Protein AF-A0A380G6M5-F1 (afdb_monomer_lite)

Secondary structure (DSSP, 8-state):
----TTT-S-HHHHHHHHHHHHHHHHHHHHHTS-----TTTT----------HHHHHHHHHHHHS-HHHHHHHHHHHTT--HHHHHHHHT--HHHHHHHHHHHHHHHHHHHHHHHHHTT-

Foldseek 3Di:
DDDDCVPDVDPVRVVVVVVVVVVVVVVVVVVPPPPPDDVVNPPPPPPVCPVPPVNVLVVVLLVPDDPLLSLLVVCVVVPDDLVVSCVVSVHDSVVSVVSVVVSVVSSVVSVVVVVVVVPD

Sequence (120 aa):
MKYDASFNQSFKTYINYQLKYYLIDLLRSAQKQYTTTSLEASAHEIKAISPSHLYWLLEDVVQTLKPTHRTWFRFYLQGYQQKEIQQLMQVSATTIRKYKIATFHHIQQTLTLDDLKKGF

Radius of gyration: 33.63 Å; chains: 1; bounding box: 55×38×87 Å

pLDDT: mean 70.91, std 11.67, range [35.16, 87.06]

Organism: NCBI:txid1141106

Structure (mmCIF, N/CA/C/O backbone):
data_AF-A0A380G6M5-F1
#
_entry.id   AF-A0A380G6M5-F1
#
loop_
_atom_site.group_PDB
_atom_site.id
_atom_site.type_symbol
_atom_site.label_atom_id
_atom_site.label_alt_id
_atom_site.label_comp_id
_atom_site.label_asym_id
_atom_site.label_entity_id
_atom_site.label_seq_id
_atom_site.pdbx_PDB_ins_code
_atom_site.Cartn_x
_atom_site.Cartn_y
_atom_site.Cartn_z
_atom_site.occupancy
_atom_site.B_iso_or_equiv
_atom_site.auth_seq_id
_atom_site.auth_comp_id
_atom_site.auth_asym_id
_atom_site.auth_atom_id
_atom_site.pdbx_PDB_model_num
ATOM 1 N N . MET A 1 1 ? -25.244 -17.238 48.610 1.00 47.50 1 MET A N 1
ATOM 2 C CA . MET A 1 1 ? -24.932 -16.933 50.024 1.00 47.50 1 MET A CA 1
ATOM 3 C C . MET A 1 1 ? -26.195 -16.429 50.696 1.00 47.50 1 MET A C 1
ATOM 5 O O . MET A 1 1 ? -26.783 -15.489 50.178 1.00 47.50 1 MET A O 1
ATOM 9 N N . LYS A 1 2 ? -26.647 -17.090 51.767 1.00 60.59 2 LYS A N 1
ATOM 10 C CA . LYS A 1 2 ? -27.829 -16.672 52.537 1.00 60.59 2 LYS A CA 1
ATOM 11 C C . LYS A 1 2 ? -27.458 -15.510 53.468 1.00 60.59 2 LYS A C 1
ATOM 13 O O . LYS A 1 2 ? -26.293 -15.372 53.825 1.00 60.59 2 LYS A O 1
ATOM 18 N N . TYR A 1 3 ? -28.436 -14.663 53.787 1.00 51.09 3 TYR A N 1
ATOM 19 C CA . TYR A 1 3 ? -28.268 -13.549 54.721 1.00 51.09 3 TYR A CA 1
ATOM 20 C C . TYR A 1 3 ? -27.871 -14.085 56.097 1.00 51.09 3 TYR A C 1
ATOM 22 O O . TYR A 1 3 ? -28.606 -14.887 56.669 1.00 51.09 3 TYR A O 1
ATOM 30 N N . ASP A 1 4 ? -26.720 -13.637 56.596 1.00 56.81 4 ASP A N 1
ATOM 31 C CA . ASP A 1 4 ? -26.199 -14.024 57.903 1.00 56.81 4 ASP A CA 1
ATOM 32 C C . ASP A 1 4 ? -26.063 -12.775 58.780 1.00 56.81 4 ASP A C 1
ATOM 34 O O . ASP A 1 4 ? -25.289 -11.855 58.483 1.00 56.81 4 ASP A O 1
ATOM 38 N N . ALA A 1 5 ? -26.875 -12.715 59.836 1.00 58.84 5 ALA A N 1
ATOM 39 C CA . ALA A 1 5 ? -27.017 -11.541 60.696 1.00 58.84 5 ALA A CA 1
ATOM 40 C C . ALA A 1 5 ? -25.783 -11.292 61.586 1.00 58.84 5 ALA A C 1
ATOM 42 O O . ALA A 1 5 ? -25.624 -10.193 62.107 1.00 58.84 5 ALA A O 1
ATOM 43 N N . SER A 1 6 ? -24.883 -12.275 61.717 1.00 58.31 6 SER A N 1
ATOM 44 C CA . SER A 1 6 ? -23.616 -12.126 62.448 1.00 58.31 6 SER A CA 1
ATOM 45 C C . SER A 1 6 ? -22.543 -11.345 61.685 1.00 58.31 6 SER A C 1
ATOM 47 O O . SER A 1 6 ? -21.595 -10.882 62.311 1.00 58.31 6 SER A O 1
ATOM 49 N N . PHE A 1 7 ? -22.663 -11.188 60.361 1.00 54.38 7 PHE A N 1
ATOM 50 C CA . PHE A 1 7 ? -21.616 -10.567 59.533 1.00 54.38 7 PHE A CA 1
ATOM 51 C C . PHE A 1 7 ? -22.020 -9.212 58.928 1.00 54.38 7 PHE A C 1
ATOM 53 O O . PHE A 1 7 ? -21.163 -8.450 58.492 1.00 54.38 7 PHE A O 1
ATOM 60 N N . ASN A 1 8 ? -23.317 -8.880 58.897 1.00 51.69 8 ASN A N 1
ATOM 61 C CA . ASN A 1 8 ? -23.819 -7.625 58.335 1.00 51.69 8 ASN A CA 1
ATOM 62 C C . ASN A 1 8 ? -24.666 -6.868 59.362 1.00 51.69 8 ASN A C 1
ATOM 64 O O . ASN A 1 8 ? -25.800 -7.243 59.635 1.00 51.69 8 ASN A O 1
ATOM 68 N N . GLN A 1 9 ? -24.131 -5.750 59.861 1.00 60.56 9 GLN A N 1
ATOM 69 C CA . GLN A 1 9 ? -24.725 -4.868 60.879 1.00 60.56 9 GLN A CA 1
ATOM 70 C C . GLN A 1 9 ? -26.151 -4.357 60.554 1.00 60.56 9 GLN A C 1
ATOM 72 O O . GLN A 1 9 ? -26.812 -3.788 61.417 1.00 60.56 9 GLN A O 1
ATOM 77 N N . SER A 1 10 ? -26.639 -4.519 59.316 1.00 65.69 10 SER A N 1
ATOM 78 C CA . SER A 1 10 ? -28.047 -4.323 58.961 1.00 65.69 10 SER A CA 1
ATOM 79 C C . SER A 1 10 ? -28.407 -5.038 57.650 1.00 65.69 10 SER A C 1
ATOM 81 O O . SER A 1 10 ? -27.605 -5.083 56.711 1.00 65.69 10 SER A O 1
ATOM 83 N N . PHE A 1 11 ? -29.645 -5.531 57.540 1.00 65.81 11 PHE A N 1
ATOM 84 C CA . PHE A 1 11 ? -30.196 -6.104 56.301 1.00 65.81 11 PHE A CA 1
ATOM 85 C C . PHE A 1 11 ? -30.108 -5.125 55.119 1.00 65.81 11 PHE A C 1
ATOM 87 O O . PHE A 1 11 ? -29.804 -5.515 53.993 1.00 65.81 11 PHE A O 1
ATOM 94 N N . LYS A 1 12 ? -30.272 -3.825 55.395 1.00 72.62 12 LYS A N 1
ATOM 95 C CA . LYS A 1 12 ? -30.122 -2.742 54.415 1.00 72.62 12 LYS A CA 1
ATOM 96 C C . LYS A 1 12 ? -28.708 -2.687 53.829 1.00 72.62 12 LYS A C 1
ATOM 98 O O . LYS A 1 12 ? -28.552 -2.488 52.627 1.00 72.62 12 LYS A O 1
ATOM 103 N N . THR A 1 13 ? -27.683 -2.891 54.654 1.00 72.31 13 THR A N 1
ATOM 104 C CA . THR A 1 13 ? -26.283 -2.940 54.212 1.00 72.31 13 THR A CA 1
ATOM 105 C C . THR A 1 13 ? -26.034 -4.156 53.320 1.00 72.31 13 THR A C 1
ATOM 107 O O . THR A 1 13 ? -25.449 -4.007 52.251 1.00 72.31 13 THR A O 1
ATOM 110 N N . TYR A 1 14 ? -26.545 -5.332 53.699 1.00 75.56 14 TYR A N 1
ATOM 111 C CA . TYR A 1 14 ? -26.428 -6.553 52.893 1.00 75.56 14 TYR A CA 1
ATOM 112 C C . TYR A 1 14 ? -27.093 -6.415 51.516 1.00 75.56 14 TYR A C 1
ATOM 114 O O . TYR A 1 14 ? -26.468 -6.728 50.503 1.00 75.56 14 TYR A O 1
ATOM 122 N N . ILE A 1 15 ? -28.325 -5.895 51.466 1.00 78.75 15 ILE A N 1
ATOM 123 C CA . ILE A 1 15 ? -29.042 -5.660 50.206 1.00 78.75 15 ILE A CA 1
ATOM 124 C C . ILE A 1 15 ? -28.293 -4.653 49.335 1.00 78.75 15 ILE A C 1
ATOM 126 O O . ILE A 1 15 ? -28.115 -4.906 48.149 1.00 78.75 15 ILE A O 1
ATOM 130 N N . ASN A 1 16 ? -27.786 -3.559 49.908 1.00 81.50 16 ASN A N 1
ATOM 131 C CA . ASN A 1 16 ? -26.993 -2.588 49.152 1.00 81.50 16 ASN A CA 1
ATOM 132 C C . ASN A 1 16 ? -25.708 -3.197 48.578 1.00 81.50 16 ASN A C 1
ATOM 134 O O . ASN A 1 16 ? -25.365 -2.915 47.431 1.00 81.50 16 ASN A O 1
ATOM 138 N N . TYR A 1 17 ? -25.006 -4.043 49.337 1.00 82.19 17 TYR A N 1
ATOM 139 C CA . TYR A 1 17 ? -23.819 -4.734 48.834 1.00 82.19 17 TYR A CA 1
ATOM 140 C C . TYR A 1 17 ? -24.160 -5.711 47.708 1.00 82.19 17 TYR A C 1
ATOM 142 O O . TYR A 1 17 ? -23.522 -5.667 46.657 1.00 82.19 17 TYR A O 1
ATOM 150 N N . GLN A 1 18 ? -25.187 -6.543 47.891 1.00 81.00 18 GLN A N 1
ATOM 151 C CA . GLN A 1 18 ? -25.688 -7.453 46.858 1.00 81.00 18 GLN A CA 1
ATOM 152 C C . GLN A 1 18 ? -26.069 -6.698 45.584 1.00 81.00 18 GLN A C 1
ATOM 154 O O . GLN A 1 18 ? -25.589 -7.038 44.506 1.00 81.00 18 GLN A O 1
ATOM 159 N N . LEU A 1 19 ? -26.853 -5.626 45.713 1.00 85.06 19 LEU A N 1
ATOM 160 C CA . LEU A 1 19 ? -27.299 -4.820 44.582 1.00 85.06 19 LEU A CA 1
ATOM 161 C C . LEU A 1 19 ? -26.114 -4.178 43.852 1.00 85.06 19 LEU A C 1
ATOM 163 O O . LEU A 1 19 ? -26.048 -4.219 42.627 1.00 85.06 19 LEU A O 1
ATOM 167 N N . LYS A 1 20 ? -25.147 -3.628 44.596 1.00 86.38 20 LYS A N 1
ATOM 168 C CA . LYS A 1 20 ? -23.951 -2.999 44.028 1.00 86.38 20 LYS A CA 1
ATOM 169 C C . LYS A 1 20 ? -23.142 -3.987 43.192 1.00 86.38 20 LYS A C 1
ATOM 171 O O . LYS A 1 20 ? -22.793 -3.672 42.059 1.00 86.38 20 LYS A O 1
ATOM 176 N N . TYR A 1 21 ? -22.838 -5.165 43.733 1.00 84.69 21 TYR A N 1
ATOM 177 C CA . TYR A 1 21 ? -22.052 -6.160 43.001 1.00 84.69 21 TYR A CA 1
ATOM 178 C C . TYR A 1 21 ? -22.835 -6.776 41.844 1.00 84.69 21 TYR A C 1
ATOM 180 O O . TYR A 1 21 ? -22.269 -6.946 40.769 1.00 84.69 21 TYR A O 1
ATOM 188 N N . TYR A 1 22 ? -24.139 -6.998 42.017 1.00 87.06 22 TYR A N 1
ATOM 189 C CA . TYR A 1 22 ? -25.012 -7.467 40.947 1.00 87.06 22 TYR A CA 1
ATOM 190 C C . TYR A 1 22 ? -25.045 -6.491 39.764 1.00 87.06 22 TYR A C 1
ATOM 192 O O . TYR A 1 22 ? -24.884 -6.905 38.621 1.00 87.06 22 TYR A O 1
ATOM 200 N N . LEU A 1 23 ? -25.171 -5.186 40.026 1.00 85.50 23 LEU A N 1
ATOM 201 C CA . LEU A 1 23 ? -25.137 -4.156 38.984 1.00 85.50 23 LEU A CA 1
ATOM 202 C C . LEU A 1 23 ? -23.786 -4.099 38.268 1.00 85.50 23 LEU A C 1
ATOM 204 O O . LEU A 1 23 ? -23.746 -3.947 37.049 1.00 85.50 23 LEU A O 1
ATOM 208 N N . ILE A 1 24 ? -22.683 -4.242 39.005 1.00 85.56 24 ILE A N 1
ATOM 209 C CA . ILE A 1 24 ? -21.341 -4.278 38.416 1.00 85.56 24 ILE A CA 1
ATOM 210 C C . ILE A 1 24 ? -21.179 -5.512 37.523 1.00 85.56 24 ILE A C 1
ATOM 212 O O . ILE A 1 24 ? -20.623 -5.398 36.433 1.00 85.56 24 ILE A O 1
ATOM 216 N N . ASP A 1 25 ? -21.659 -6.679 37.946 1.00 84.75 25 ASP A N 1
ATOM 217 C CA . ASP A 1 25 ? -21.574 -7.898 37.141 1.00 84.75 25 ASP A CA 1
ATOM 218 C C . ASP A 1 25 ? -22.468 -7.828 35.900 1.00 84.75 25 ASP A C 1
ATOM 220 O O . ASP A 1 25 ? -22.049 -8.246 34.819 1.00 84.75 25 ASP A O 1
ATOM 224 N N . LEU A 1 26 ? -23.642 -7.201 36.009 1.00 84.69 26 LEU A N 1
ATOM 225 C CA . LEU A 1 26 ? -24.512 -6.913 34.870 1.00 84.69 26 LEU A CA 1
ATOM 226 C C . LEU A 1 26 ? -23.810 -5.970 33.878 1.00 84.69 26 LEU A C 1
ATOM 228 O O . LEU A 1 26 ? -23.741 -6.272 32.687 1.00 84.69 26 LEU A O 1
ATOM 232 N N . LEU A 1 27 ? -23.180 -4.896 34.366 1.00 81.62 27 LEU A N 1
ATOM 233 C CA . LEU A 1 27 ? -22.401 -3.972 33.538 1.00 81.62 27 LEU A CA 1
ATOM 234 C C . LEU A 1 27 ? -21.213 -4.672 32.860 1.00 81.62 27 LEU A C 1
ATOM 236 O O . LEU A 1 27 ? -20.998 -4.499 31.663 1.00 81.62 27 LEU A O 1
ATOM 240 N N . ARG A 1 28 ? -20.479 -5.519 33.592 1.00 79.38 28 ARG A N 1
ATOM 241 C CA . ARG A 1 28 ? -19.380 -6.325 33.040 1.00 79.38 28 ARG A CA 1
ATOM 242 C C . ARG A 1 28 ? -19.864 -7.292 31.970 1.00 79.38 28 ARG A C 1
ATOM 244 O O . ARG A 1 28 ? -19.165 -7.480 30.982 1.00 79.38 28 ARG A O 1
ATOM 251 N N . SER A 1 29 ? -21.033 -7.907 32.150 1.00 75.50 29 SER A N 1
ATOM 252 C CA . SER A 1 29 ? -21.622 -8.813 31.158 1.00 75.50 29 SER A CA 1
ATOM 253 C C . SER A 1 29 ? -22.057 -8.079 29.887 1.00 75.50 29 SER A C 1
ATOM 255 O O . SER A 1 29 ? -21.816 -8.575 28.790 1.00 75.50 29 SER A O 1
ATOM 257 N N . ALA A 1 30 ? -22.598 -6.865 30.029 1.00 69.31 30 ALA A N 1
ATOM 258 C CA . ALA A 1 30 ? -22.959 -6.002 28.910 1.00 69.31 30 ALA A CA 1
ATOM 259 C C . ALA A 1 30 ? -21.714 -5.506 28.156 1.00 69.31 30 ALA A C 1
ATOM 261 O O . ALA A 1 30 ? -21.684 -5.533 26.933 1.00 69.31 30 ALA A O 1
ATOM 262 N N . GLN A 1 31 ? -20.646 -5.137 28.870 1.00 66.06 31 GLN A N 1
ATOM 263 C CA . GLN A 1 31 ? -19.367 -4.728 28.273 1.00 66.06 31 GLN A CA 1
ATOM 264 C C . GLN A 1 31 ? -18.569 -5.888 27.660 1.00 66.06 31 GLN A C 1
ATOM 266 O O . GLN A 1 31 ? -17.696 -5.658 26.829 1.00 66.06 31 GLN A O 1
ATOM 271 N N . LYS A 1 32 ? -18.847 -7.136 28.060 1.00 63.81 32 LYS A N 1
ATOM 272 C CA . LYS A 1 32 ? -18.261 -8.340 27.451 1.00 63.81 32 LYS A CA 1
ATOM 273 C C . LYS A 1 32 ? -18.875 -8.693 26.100 1.00 63.81 32 LYS A C 1
ATOM 275 O O . LYS A 1 32 ? -18.382 -9.613 25.449 1.00 63.81 32 LYS A O 1
ATOM 280 N N . GLN A 1 33 ? -19.938 -8.005 25.688 1.00 60.75 33 GLN A N 1
ATOM 281 C CA . GLN A 1 33 ? -20.420 -8.101 24.322 1.00 60.75 33 GLN A CA 1
ATOM 282 C C . GLN A 1 33 ? -19.337 -7.503 23.428 1.00 60.75 33 GLN A C 1
ATOM 284 O O . GLN A 1 33 ? -19.074 -6.304 23.462 1.00 60.75 33 GLN A O 1
ATOM 289 N N . TYR A 1 34 ? -18.650 -8.376 22.691 1.00 60.97 34 TYR A N 1
ATOM 290 C CA . TYR A 1 34 ? -17.726 -7.982 21.639 1.00 60.97 34 TYR A CA 1
ATOM 291 C C . TYR A 1 34 ? -18.387 -6.893 20.800 1.00 60.97 34 TYR A C 1
ATOM 293 O O . TYR A 1 34 ? -19.559 -7.026 20.453 1.00 60.97 34 TYR A O 1
ATOM 301 N N . THR A 1 35 ? -17.654 -5.824 20.493 1.00 60.28 35 THR A N 1
ATOM 302 C CA . THR A 1 35 ? -18.107 -4.768 19.588 1.00 60.28 35 THR A CA 1
ATOM 303 C C . THR A 1 35 ? -18.317 -5.382 18.205 1.00 60.28 35 THR A C 1
ATOM 305 O O . THR A 1 35 ? -17.426 -5.382 17.361 1.00 60.28 35 THR A O 1
ATOM 308 N N . THR A 1 36 ? -19.471 -6.002 17.988 1.00 61.03 36 THR A N 1
ATOM 309 C CA . THR A 1 36 ? -19.862 -6.549 16.700 1.00 61.03 36 THR A CA 1
ATOM 310 C C . THR A 1 36 ? -20.354 -5.376 15.882 1.00 61.03 36 THR A C 1
ATOM 312 O O . THR A 1 36 ? -21.479 -4.904 16.053 1.00 61.03 36 THR A O 1
ATOM 315 N N . THR A 1 37 ? -19.488 -4.862 15.020 1.00 58.59 37 THR A N 1
ATOM 316 C CA . THR A 1 37 ? -19.904 -3.931 13.980 1.00 58.59 37 THR A CA 1
ATOM 317 C C . THR A 1 37 ? -20.924 -4.660 13.105 1.00 58.59 37 THR A C 1
ATOM 319 O O . THR A 1 37 ? -20.612 -5.718 12.559 1.00 58.59 37 THR A O 1
ATOM 322 N N . SER A 1 38 ? -22.154 -4.141 13.017 1.00 56.25 38 SER A N 1
ATOM 323 C CA . SER A 1 38 ? -23.145 -4.663 12.069 1.00 56.25 38 SER A CA 1
ATOM 324 C C . SER A 1 38 ? -22.538 -4.623 10.669 1.00 56.25 38 SER A C 1
ATOM 326 O O . SER A 1 38 ? -21.951 -3.606 10.290 1.00 56.25 38 SER A O 1
ATOM 328 N N . LEU A 1 39 ? -22.688 -5.709 9.906 1.00 58.16 39 LEU A N 1
ATOM 329 C CA . LEU A 1 39 ? -22.172 -5.809 8.538 1.00 58.16 39 LEU A CA 1
ATOM 330 C C . LEU A 1 39 ? -22.676 -4.648 7.654 1.00 58.16 39 LEU A C 1
ATOM 332 O O . LEU A 1 39 ? -21.983 -4.219 6.738 1.00 58.16 39 LEU A O 1
ATOM 336 N N . GLU A 1 40 ? -23.851 -4.103 7.983 1.00 59.38 40 GLU A N 1
ATOM 337 C CA . GLU A 1 40 ? -24.471 -2.946 7.327 1.00 59.38 40 GLU A CA 1
ATOM 338 C C . GLU A 1 40 ? -23.751 -1.620 7.632 1.00 59.38 40 GLU A C 1
ATOM 340 O O . GLU A 1 40 ? -23.683 -0.745 6.774 1.00 59.38 40 GLU A O 1
ATOM 345 N N . ALA A 1 41 ? -23.166 -1.470 8.827 1.00 56.50 41 ALA A N 1
ATOM 346 C CA . ALA A 1 41 ? -22.398 -0.284 9.220 1.00 56.50 41 ALA A CA 1
ATOM 347 C C . ALA A 1 41 ? -20.933 -0.357 8.753 1.00 56.50 41 ALA A C 1
ATOM 349 O O . ALA A 1 41 ? -20.295 0.670 8.526 1.00 56.50 41 ALA A O 1
ATOM 350 N N . SER A 1 42 ? -20.407 -1.572 8.569 1.00 51.69 42 SER A N 1
ATOM 351 C CA . SER A 1 42 ? -19.104 -1.838 7.957 1.00 51.69 42 SER A CA 1
ATOM 352 C C . SER A 1 42 ? -19.193 -2.064 6.449 1.00 51.69 42 SER A C 1
ATOM 354 O O . SER A 1 42 ? -18.329 -2.724 5.879 1.00 51.69 42 SER A O 1
ATOM 356 N N . ALA A 1 43 ? -20.156 -1.447 5.766 1.00 53.72 43 ALA A N 1
ATOM 357 C CA . ALA A 1 43 ? -19.964 -1.066 4.373 1.00 53.72 43 ALA A CA 1
ATOM 358 C C . ALA A 1 43 ? -18.939 0.088 4.286 1.00 53.72 43 ALA A C 1
ATOM 360 O O . ALA A 1 43 ? -19.142 1.086 3.604 1.00 53.72 43 ALA A O 1
ATOM 361 N N . HIS A 1 44 ? -17.797 -0.0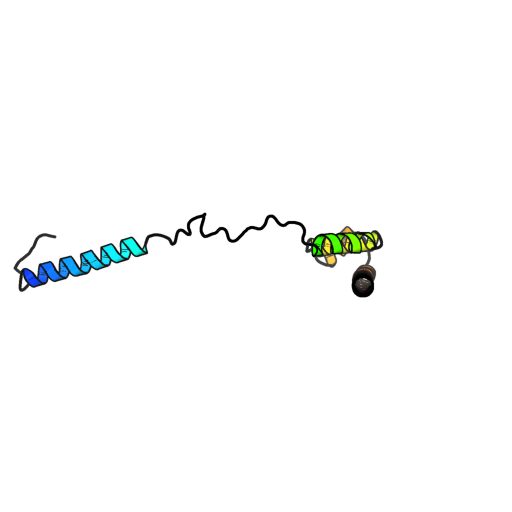27 4.977 1.00 54.47 44 HIS A N 1
ATOM 362 C CA . HIS A 1 44 ? -16.572 0.493 4.400 1.00 54.47 44 HIS A CA 1
ATOM 363 C C . HIS A 1 44 ? -16.363 -0.362 3.180 1.00 54.47 44 HIS A C 1
ATOM 365 O O . HIS A 1 44 ? -15.888 -1.490 3.274 1.00 54.47 44 HIS A O 1
ATOM 371 N N . GLU A 1 45 ? -16.882 0.173 2.082 1.00 55.34 45 GLU A N 1
ATOM 372 C CA . GLU A 1 45 ? -16.748 -0.318 0.740 1.00 55.34 45 GLU A CA 1
ATOM 373 C C . GLU A 1 45 ? -15.350 -0.923 0.630 1.00 55.34 45 GLU A C 1
ATOM 375 O O . GLU A 1 45 ? -14.352 -0.226 0.425 1.00 55.34 45 GLU A O 1
ATOM 380 N N . ILE A 1 46 ? -15.271 -2.253 0.707 1.00 55.00 46 ILE A N 1
ATOM 381 C CA . ILE A 1 46 ? -14.340 -2.957 -0.149 1.00 55.00 46 ILE A CA 1
ATOM 382 C C . ILE A 1 46 ? -14.895 -2.607 -1.520 1.00 55.00 46 ILE A C 1
ATOM 384 O O . ILE A 1 46 ? -15.705 -3.344 -2.079 1.00 55.00 46 ILE A O 1
ATOM 388 N N . LYS A 1 47 ? -14.579 -1.394 -2.004 1.00 54.53 47 LYS A N 1
ATOM 389 C CA . LYS A 1 47 ? -14.795 -1.029 -3.385 1.00 54.53 47 LYS A CA 1
ATOM 390 C C . LYS A 1 47 ? -14.081 -2.161 -4.071 1.00 54.53 47 LYS A C 1
ATOM 392 O O . LYS A 1 47 ? -12.861 -2.283 -3.926 1.00 54.53 47 LYS A O 1
ATOM 397 N N . ALA A 1 48 ? -14.853 -3.038 -4.718 1.00 53.47 48 ALA A N 1
ATOM 398 C CA . ALA A 1 48 ? -14.309 -3.910 -5.734 1.00 53.47 48 ALA A CA 1
ATOM 399 C C . ALA A 1 48 ? -13.322 -3.019 -6.471 1.00 53.47 48 ALA A C 1
ATOM 401 O O . ALA A 1 48 ? -13.709 -1.902 -6.836 1.00 53.47 48 ALA A O 1
ATOM 402 N N . ILE A 1 49 ? -12.045 -3.408 -6.476 1.00 57.81 49 ILE A N 1
ATOM 403 C CA . ILE A 1 49 ? -10.966 -2.598 -7.026 1.00 57.81 49 ILE A CA 1
ATOM 404 C C . ILE A 1 49 ? -11.295 -2.508 -8.511 1.00 57.81 49 ILE A C 1
ATOM 406 O 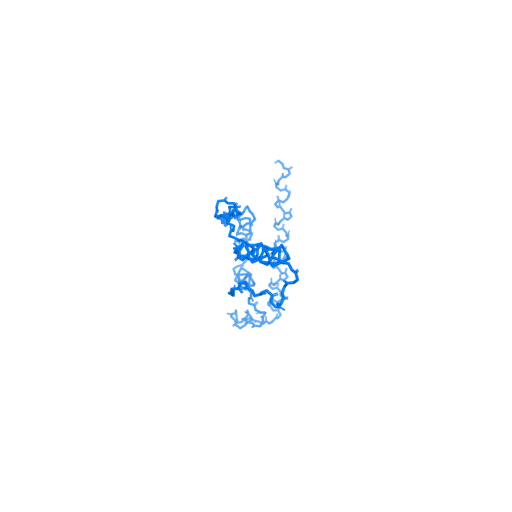O . ILE A 1 49 ? -10.823 -3.300 -9.317 1.00 57.81 49 ILE A O 1
ATOM 410 N N . SER A 1 50 ? -12.198 -1.594 -8.868 1.00 58.41 50 SER A N 1
ATOM 411 C CA . SER A 1 50 ? -12.339 -1.095 -10.207 1.00 58.41 50 SER A CA 1
ATOM 412 C C . SER A 1 50 ? -10.936 -0.613 -10.478 1.00 58.41 50 SER A C 1
ATOM 414 O O . SER A 1 50 ? -10.473 0.235 -9.700 1.00 58.41 50 SER A O 1
ATOM 416 N N . PRO A 1 51 ? -10.230 -1.188 -11.465 1.00 59.16 51 PRO A N 1
ATOM 417 C CA . PRO A 1 51 ? -8.918 -0.699 -11.830 1.00 59.16 51 PRO A CA 1
ATOM 418 C C . PRO A 1 51 ? -9.058 0.810 -11.938 1.00 59.16 51 PRO A C 1
ATOM 420 O O . PRO A 1 51 ? -9.870 1.328 -12.712 1.00 59.16 51 PRO A O 1
ATOM 423 N N . SER A 1 52 ? -8.409 1.508 -11.007 1.00 67.31 52 SER A N 1
ATOM 424 C CA . SER A 1 52 ? -8.515 2.953 -10.941 1.00 67.31 52 SER A CA 1
ATOM 425 C C . SER A 1 52 ? -8.002 3.482 -12.275 1.00 67.31 52 SER A C 1
ATOM 427 O O . SER A 1 52 ? -7.223 2.812 -12.952 1.00 67.31 52 SER A O 1
ATOM 429 N N . HIS A 1 53 ? -8.402 4.683 -12.684 1.00 66.00 53 HIS A N 1
ATOM 430 C CA . HIS A 1 53 ? -7.826 5.315 -13.878 1.00 66.00 53 HIS A CA 1
ATOM 431 C C . HIS A 1 53 ? -6.281 5.229 -13.884 1.00 66.00 53 HIS A C 1
ATOM 433 O O . HIS A 1 53 ? -5.658 5.102 -14.931 1.00 66.00 53 HIS A O 1
ATOM 439 N N . LEU A 1 54 ? -5.659 5.232 -12.698 1.00 67.00 54 LEU A N 1
ATOM 440 C CA . LEU A 1 54 ? -4.223 5.028 -12.512 1.00 67.00 54 LEU A CA 1
ATOM 441 C C . LEU A 1 54 ? -3.725 3.634 -12.922 1.00 67.00 54 LEU A C 1
ATOM 443 O O . LEU A 1 54 ? -2.622 3.538 -13.445 1.00 67.00 54 LEU A O 1
ATOM 447 N N . TYR A 1 55 ? -4.500 2.569 -12.705 1.00 73.94 55 TYR A N 1
ATOM 448 C CA . TYR A 1 55 ? -4.154 1.217 -13.150 1.00 73.94 55 TYR A CA 1
ATOM 449 C C . TYR A 1 55 ? -4.111 1.126 -14.677 1.00 73.94 55 TYR A C 1
ATOM 451 O O . TYR A 1 55 ? -3.124 0.644 -15.221 1.00 73.94 55 TYR A O 1
ATOM 459 N N . TRP A 1 56 ? -5.134 1.650 -15.359 1.00 71.38 56 TRP A N 1
ATOM 460 C CA . TRP A 1 56 ? -5.188 1.669 -16.825 1.00 71.38 56 TRP A CA 1
ATOM 461 C C . TRP A 1 56 ? -4.077 2.523 -17.430 1.00 71.38 56 TRP A C 1
ATOM 463 O O . TRP A 1 56 ? -3.372 2.070 -18.324 1.00 71.38 56 TRP A O 1
ATOM 473 N N . LEU A 1 57 ? -3.848 3.716 -16.872 1.00 71.81 57 LEU A N 1
ATOM 474 C CA . LEU A 1 57 ? -2.742 4.583 -17.275 1.00 71.81 57 LEU A CA 1
ATOM 475 C C . LEU A 1 57 ? -1.389 3.879 -17.101 1.00 71.81 57 LEU A C 1
ATOM 477 O O . LEU A 1 57 ? -0.519 3.956 -17.963 1.00 71.81 57 LEU A O 1
ATOM 481 N N . LEU A 1 58 ? -1.202 3.178 -15.982 1.00 73.69 58 LEU A N 1
ATOM 482 C CA . LEU A 1 58 ? 0.023 2.434 -15.723 1.00 73.69 58 LEU A CA 1
ATOM 483 C C . LEU A 1 58 ? 0.177 1.261 -16.695 1.00 73.69 58 LEU A C 1
ATOM 485 O O . LEU A 1 58 ? 1.288 1.011 -17.151 1.00 73.69 58 LEU A O 1
ATOM 489 N N . GLU A 1 59 ? -0.905 0.568 -17.046 1.00 77.56 59 GLU A N 1
ATOM 490 C CA . GLU A 1 59 ? -0.878 -0.492 -18.051 1.00 77.56 59 GLU A CA 1
ATOM 491 C C . GLU A 1 59 ? -0.502 0.050 -19.438 1.00 77.56 59 GLU A C 1
ATOM 493 O O . GLU A 1 59 ? 0.409 -0.496 -20.062 1.00 77.56 59 GLU A O 1
ATOM 498 N N . ASP A 1 60 ? -1.092 1.166 -19.868 1.00 75.94 60 ASP A N 1
ATOM 499 C CA . ASP A 1 60 ? -0.758 1.836 -21.131 1.00 75.94 60 ASP A CA 1
ATOM 500 C C . ASP A 1 60 ? 0.709 2.269 -21.167 1.00 75.94 60 ASP A C 1
ATOM 502 O O . ASP A 1 60 ? 1.441 1.948 -22.108 1.00 75.94 60 ASP A O 1
ATOM 506 N N . VAL A 1 61 ? 1.191 2.915 -20.102 1.00 74.75 61 VAL A N 1
ATOM 507 C CA . VAL A 1 61 ? 2.599 3.307 -19.988 1.00 74.75 61 VAL A CA 1
ATOM 508 C C . VAL A 1 61 ? 3.495 2.072 -20.065 1.00 74.75 61 VAL A C 1
ATOM 510 O O . VAL A 1 61 ? 4.447 2.060 -20.843 1.00 74.75 61 VAL A O 1
ATOM 513 N N . VAL A 1 62 ? 3.175 0.996 -19.341 1.00 77.62 62 VAL A N 1
ATOM 514 C CA . VAL A 1 62 ? 3.936 -0.265 -19.353 1.00 77.62 62 VAL A CA 1
ATOM 515 C C . VAL A 1 62 ? 3.959 -0.928 -20.734 1.00 77.62 62 VAL A C 1
ATOM 517 O O . VAL A 1 62 ? 4.954 -1.574 -21.070 1.00 77.62 62 VAL A O 1
ATOM 520 N N . GLN A 1 63 ? 2.921 -0.762 -21.556 1.00 76.62 63 GLN A N 1
ATOM 521 C CA . GLN A 1 63 ? 2.898 -1.260 -22.937 1.00 76.62 63 GLN A CA 1
ATOM 522 C C . GLN A 1 63 ? 3.831 -0.465 -23.863 1.00 76.62 63 GLN A C 1
ATOM 524 O O . GLN A 1 63 ? 4.370 -1.037 -24.809 1.00 76.62 63 GLN A O 1
ATOM 529 N N . THR A 1 64 ? 4.097 0.815 -23.576 1.00 75.75 64 THR A N 1
ATOM 530 C CA . THR A 1 64 ? 5.076 1.615 -24.342 1.00 75.75 64 THR A CA 1
ATOM 531 C C . THR A 1 64 ? 6.536 1.279 -24.017 1.00 75.75 64 THR A C 1
ATOM 533 O O . THR A 1 64 ? 7.446 1.677 -24.750 1.00 75.75 64 THR A O 1
ATOM 536 N N . LEU A 1 65 ? 6.791 0.548 -22.926 1.00 74.75 65 LEU A N 1
ATOM 537 C CA . LEU A 1 65 ? 8.140 0.148 -22.542 1.00 74.75 65 LEU A CA 1
ATOM 538 C C . LEU A 1 65 ? 8.659 -0.985 -23.432 1.00 74.75 65 LEU A C 1
ATOM 540 O O . LEU A 1 65 ? 7.945 -1.911 -23.814 1.00 74.75 65 LEU A O 1
ATOM 544 N N . LYS A 1 66 ? 9.974 -0.974 -23.672 1.00 78.50 66 LYS A N 1
ATOM 545 C CA . LYS A 1 66 ? 10.675 -2.090 -24.321 1.00 78.50 66 LYS A CA 1
ATOM 546 C C . LYS A 1 66 ? 10.402 -3.411 -23.575 1.00 78.50 66 LYS A C 1
ATOM 548 O O . LYS A 1 66 ? 10.380 -3.417 -22.340 1.00 78.50 66 LYS A O 1
ATOM 553 N N . PRO A 1 67 ? 10.302 -4.552 -24.281 1.00 76.62 67 PRO A N 1
ATOM 554 C CA . PRO A 1 67 ? 9.898 -5.834 -23.695 1.00 76.62 67 PRO A CA 1
ATOM 555 C C . PRO A 1 67 ? 10.789 -6.280 -22.526 1.00 76.62 67 PRO A C 1
ATOM 557 O O . PRO A 1 67 ? 10.297 -6.780 -21.520 1.00 76.62 67 PRO A O 1
ATOM 560 N N . THR A 1 68 ? 12.094 -6.018 -22.595 1.00 76.25 68 THR A N 1
ATOM 561 C CA . THR A 1 68 ? 13.041 -6.312 -21.506 1.00 76.25 68 THR A CA 1
ATOM 562 C C . THR A 1 68 ? 12.816 -5.442 -20.265 1.00 76.25 68 THR A C 1
ATOM 564 O O . THR A 1 68 ? 12.913 -5.921 -19.138 1.00 76.25 68 THR A O 1
ATOM 567 N N . HIS A 1 69 ? 12.452 -4.174 -20.449 1.00 76.31 69 HIS A N 1
ATOM 568 C CA . HIS A 1 69 ? 12.166 -3.238 -19.361 1.00 76.31 69 HIS A CA 1
ATOM 569 C C . HIS A 1 69 ? 10.827 -3.546 -18.688 1.00 76.31 69 HIS A C 1
ATOM 571 O O . HIS A 1 69 ? 10.717 -3.455 -17.465 1.00 76.31 69 HIS A O 1
ATOM 577 N N . ARG A 1 70 ? 9.836 -3.977 -19.476 1.00 78.88 70 ARG A N 1
ATOM 578 C CA . ARG A 1 70 ? 8.535 -4.446 -18.990 1.00 78.88 70 ARG A CA 1
ATOM 579 C C . ARG A 1 70 ? 8.676 -5.665 -18.086 1.00 78.88 70 ARG A C 1
ATOM 581 O O . ARG A 1 70 ? 8.097 -5.690 -17.003 1.00 78.88 70 ARG A O 1
ATOM 588 N N . THR A 1 71 ? 9.471 -6.650 -18.496 1.00 80.69 71 THR A N 1
ATOM 589 C CA . THR A 1 71 ? 9.715 -7.851 -17.688 1.00 80.69 71 THR A CA 1
ATOM 590 C C . THR A 1 71 ? 10.407 -7.503 -16.368 1.00 80.69 71 THR A C 1
ATOM 592 O O . THR A 1 71 ? 9.978 -7.971 -15.316 1.00 80.69 71 THR A O 1
ATOM 595 N N . TRP A 1 72 ? 11.402 -6.607 -16.394 1.00 83.88 72 TRP A N 1
ATOM 596 C CA . TRP A 1 72 ? 12.029 -6.093 -15.172 1.00 83.88 72 TRP A CA 1
ATOM 597 C C . TRP A 1 72 ? 11.018 -5.394 -14.247 1.00 83.88 72 TRP A C 1
ATOM 599 O O . TRP A 1 72 ? 10.972 -5.676 -13.050 1.00 83.88 72 TRP A O 1
ATOM 609 N N . PHE A 1 73 ? 10.180 -4.512 -14.799 1.00 80.69 73 PHE A N 1
ATOM 610 C CA . PHE A 1 73 ? 9.191 -3.749 -14.035 1.00 80.69 73 PHE A CA 1
ATOM 611 C C . PHE A 1 73 ? 8.116 -4.647 -13.412 1.00 80.69 73 PHE A C 1
ATOM 613 O O . PHE A 1 73 ? 7.725 -4.435 -12.268 1.00 80.69 73 PHE A O 1
ATOM 620 N N . ARG A 1 74 ? 7.696 -5.704 -14.117 1.00 82.62 74 ARG A N 1
ATOM 621 C CA . ARG A 1 74 ? 6.760 -6.704 -13.588 1.00 82.62 74 ARG A CA 1
ATOM 622 C C . ARG A 1 74 ? 7.337 -7.441 -12.382 1.00 82.62 74 ARG A C 1
ATOM 624 O O . ARG A 1 74 ? 6.647 -7.574 -11.377 1.00 82.62 74 ARG A O 1
ATOM 631 N N . PHE A 1 75 ? 8.598 -7.873 -12.451 1.00 82.12 75 PHE A N 1
ATOM 632 C CA . PHE A 1 75 ? 9.245 -8.507 -11.302 1.00 82.12 75 PHE A CA 1
ATOM 633 C C . PHE A 1 75 ? 9.438 -7.533 -10.134 1.00 82.12 75 PHE A C 1
ATOM 635 O O . PHE A 1 75 ? 9.268 -7.909 -8.977 1.00 82.12 75 PHE A O 1
ATOM 642 N N . TYR A 1 76 ? 9.724 -6.265 -10.426 1.00 81.56 76 TYR A N 1
ATOM 643 C CA . TYR A 1 76 ? 9.794 -5.233 -9.399 1.00 81.56 76 TYR A CA 1
ATOM 644 C C . TYR A 1 76 ? 8.442 -5.012 -8.697 1.00 81.56 76 TYR A C 1
ATOM 646 O O . TYR A 1 76 ? 8.399 -4.983 -7.470 1.00 81.56 76 TYR A O 1
ATOM 654 N N . LEU A 1 77 ? 7.336 -4.933 -9.446 1.00 80.69 77 LEU A N 1
ATOM 655 C CA . LEU A 1 77 ? 5.981 -4.811 -8.888 1.00 80.69 77 LEU A CA 1
ATOM 656 C C . LEU A 1 77 ? 5.560 -6.027 -8.057 1.00 80.69 77 LEU A C 1
ATOM 658 O O . LEU A 1 77 ? 4.811 -5.882 -7.096 1.00 80.69 77 LEU A O 1
ATOM 662 N N . GLN A 1 78 ? 6.052 -7.216 -8.404 1.00 82.88 78 GLN A N 1
ATOM 663 C CA . GLN A 1 78 ? 5.803 -8.443 -7.647 1.00 82.88 78 GLN A CA 1
ATOM 664 C C . GLN A 1 78 ? 6.629 -8.522 -6.344 1.00 82.88 78 GLN A C 1
ATOM 666 O O . GLN A 1 78 ? 6.409 -9.418 -5.535 1.00 82.88 78 GLN A O 1
ATOM 671 N N . GLY A 1 79 ? 7.549 -7.577 -6.116 1.00 84.12 79 GLY A N 1
ATOM 672 C CA . GLY A 1 79 ? 8.329 -7.470 -4.882 1.00 84.12 79 GLY A CA 1
ATOM 673 C C . GLY A 1 79 ? 9.656 -8.233 -4.887 1.00 84.12 79 GLY A C 1
ATOM 674 O O . GLY A 1 79 ? 10.264 -8.381 -3.828 1.00 84.12 79 GLY A O 1
ATOM 675 N N . TYR A 1 80 ? 10.132 -8.699 -6.047 1.00 83.44 80 TYR A N 1
ATOM 676 C CA . TYR A 1 80 ? 11.410 -9.411 -6.133 1.00 83.44 80 TYR A CA 1
ATOM 677 C C . TYR A 1 80 ? 12.605 -8.498 -5.838 1.00 83.44 80 TYR A C 1
ATOM 679 O O . TYR A 1 80 ? 12.682 -7.344 -6.278 1.00 83.44 80 TYR A O 1
ATOM 687 N N . GLN A 1 81 ? 13.595 -9.040 -5.135 1.00 83.12 81 GLN A N 1
ATOM 688 C CA . GLN A 1 81 ? 14.850 -8.355 -4.864 1.00 83.12 81 GLN A CA 1
ATOM 689 C C . GLN A 1 81 ? 15.714 -8.274 -6.126 1.00 83.12 81 GL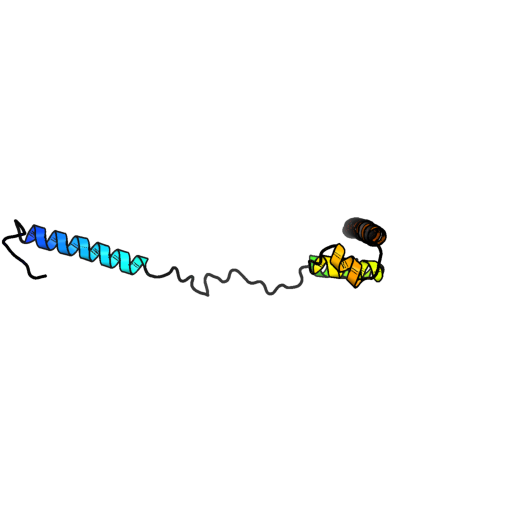N A C 1
ATOM 691 O O . GLN A 1 81 ? 15.687 -9.143 -6.994 1.00 83.12 81 GLN A O 1
ATOM 696 N N . GLN A 1 82 ? 16.573 -7.255 -6.214 1.00 78.06 82 GLN A N 1
ATOM 697 C CA . GLN A 1 82 ? 17.423 -7.034 -7.395 1.00 78.06 82 GLN A CA 1
ATOM 698 C C . GLN A 1 82 ? 18.290 -8.246 -7.762 1.00 78.06 82 GLN A C 1
ATOM 700 O O . GLN A 1 82 ? 18.511 -8.491 -8.944 1.00 78.06 82 GLN A O 1
ATOM 705 N N . LYS A 1 83 ? 18.747 -9.010 -6.762 1.00 81.38 83 LYS A N 1
ATOM 706 C CA . LYS A 1 83 ? 19.532 -10.237 -6.959 1.00 81.38 83 LYS A CA 1
ATOM 707 C C . LYS A 1 83 ? 18.704 -11.358 -7.594 1.00 81.38 83 LYS A C 1
ATOM 709 O O . LYS A 1 83 ? 19.205 -12.069 -8.456 1.00 81.38 83 LYS A O 1
ATOM 714 N N . GLU A 1 84 ? 17.437 -11.478 -7.213 1.00 81.56 84 GLU A N 1
ATOM 715 C CA . GLU A 1 84 ? 16.515 -12.484 -7.748 1.00 81.56 84 GLU A CA 1
ATOM 716 C C . GLU A 1 84 ? 16.135 -12.139 -9.186 1.00 81.56 84 GLU A C 1
ATOM 718 O O . GLU A 1 84 ? 16.204 -12.987 -10.068 1.00 81.56 84 GLU A O 1
ATOM 723 N N . ILE A 1 85 ? 15.848 -10.860 -9.454 1.00 81.19 85 ILE A N 1
ATOM 724 C CA . ILE A 1 85 ? 15.597 -10.360 -10.813 1.00 81.19 85 ILE A CA 1
ATOM 725 C C . ILE A 1 85 ? 16.823 -10.594 -11.707 1.00 81.19 85 ILE A C 1
ATOM 727 O O . ILE A 1 85 ? 16.684 -10.930 -12.882 1.00 81.19 85 ILE A O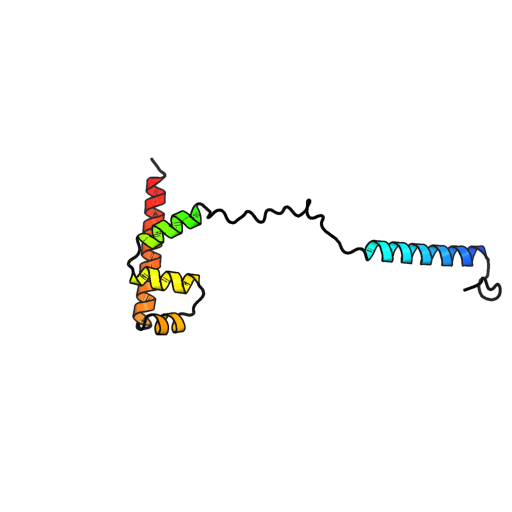 1
ATOM 731 N N . GLN A 1 86 ? 18.031 -10.464 -11.151 1.00 80.69 86 GLN A N 1
ATOM 732 C CA . GLN A 1 86 ? 19.278 -10.741 -11.860 1.00 80.69 86 GLN A CA 1
ATOM 733 C C . GLN A 1 86 ? 19.400 -12.192 -12.300 1.00 80.69 86 GLN A C 1
ATOM 735 O O . GLN A 1 86 ? 19.764 -12.458 -13.446 1.00 80.69 86 GLN A O 1
ATOM 740 N N . GLN A 1 87 ? 19.065 -13.115 -11.406 1.00 80.88 87 GLN A N 1
ATOM 741 C CA . GLN A 1 87 ? 19.069 -14.543 -11.695 1.00 80.88 87 GLN A CA 1
ATOM 742 C C . GLN A 1 87 ? 17.951 -14.919 -12.676 1.00 80.88 87 GLN A C 1
ATOM 744 O O . GLN A 1 87 ? 18.210 -15.631 -13.642 1.00 80.88 87 GLN A O 1
ATOM 749 N N . LEU A 1 88 ? 16.742 -14.379 -12.491 1.00 80.25 88 LEU A N 1
ATOM 750 C CA . LEU A 1 88 ? 15.573 -14.628 -13.343 1.00 80.25 88 LEU A CA 1
ATOM 751 C C . LEU A 1 88 ? 15.767 -14.142 -14.781 1.00 80.25 88 LEU A C 1
ATOM 753 O O . LEU A 1 88 ? 15.380 -14.831 -15.720 1.00 80.25 88 LEU A O 1
ATOM 757 N N . MET A 1 89 ? 16.361 -12.961 -14.966 1.00 78.94 89 MET A N 1
ATOM 758 C CA . MET A 1 89 ? 16.579 -12.399 -16.300 1.00 78.94 89 MET A CA 1
ATOM 759 C C . MET A 1 89 ? 17.913 -12.828 -16.930 1.00 78.94 89 MET A C 1
ATOM 761 O O . MET A 1 89 ? 18.128 -12.541 -18.103 1.00 78.94 89 MET A O 1
ATOM 765 N N . GLN A 1 90 ? 18.802 -13.495 -16.180 1.00 79.94 90 GLN A N 1
ATOM 766 C CA . GLN A 1 90 ? 20.161 -13.868 -16.608 1.00 79.94 90 GLN A CA 1
ATOM 767 C C . GLN A 1 90 ? 20.984 -12.677 -17.132 1.00 79.94 90 GLN A C 1
ATOM 769 O O . GLN A 1 90 ? 21.748 -12.784 -18.090 1.00 79.94 90 GLN A O 1
ATOM 774 N N . VAL A 1 91 ? 20.829 -11.508 -16.508 1.00 77.38 91 VAL A N 1
ATOM 775 C CA . VAL A 1 91 ? 21.513 -10.273 -16.924 1.00 77.38 91 VAL A CA 1
ATOM 776 C C . VAL A 1 91 ? 22.409 -9.775 -15.799 1.00 77.38 91 VAL A C 1
ATOM 778 O O . VAL A 1 91 ? 22.150 -10.041 -14.635 1.00 77.38 91 VAL A O 1
ATOM 781 N N . SER A 1 92 ? 23.472 -9.035 -16.110 1.00 81.19 92 SER A N 1
ATOM 782 C CA . SER A 1 92 ? 24.355 -8.463 -15.088 1.00 81.19 92 SER A CA 1
ATOM 783 C C . SER A 1 92 ? 23.662 -7.409 -14.202 1.00 81.19 92 SER A C 1
ATOM 785 O O . SER A 1 92 ? 22.745 -6.701 -14.634 1.00 81.19 92 SER A O 1
ATOM 787 N N . ALA A 1 93 ? 24.167 -7.236 -12.975 1.00 74.00 93 ALA A N 1
ATOM 788 C CA . ALA A 1 93 ? 23.697 -6.215 -12.032 1.00 74.00 93 ALA A CA 1
ATOM 789 C C . ALA A 1 93 ? 23.749 -4.785 -12.611 1.00 74.00 93 ALA A C 1
ATOM 791 O O . ALA A 1 93 ? 22.890 -3.948 -12.319 1.00 74.00 93 ALA A O 1
ATOM 792 N N . THR A 1 94 ? 24.736 -4.495 -13.465 1.00 77.94 94 THR A N 1
ATOM 793 C CA . THR A 1 94 ? 24.878 -3.175 -14.098 1.00 77.94 94 THR A CA 1
ATOM 794 C C . THR A 1 94 ? 23.792 -2.942 -15.143 1.00 77.94 94 THR A C 1
ATOM 796 O O . THR A 1 94 ? 23.239 -1.843 -15.221 1.00 77.94 94 THR A O 1
ATOM 799 N N . THR A 1 95 ? 23.412 -3.974 -15.899 1.00 75.88 95 THR A N 1
ATOM 800 C CA . THR A 1 95 ? 22.328 -3.886 -16.880 1.00 75.88 95 THR A CA 1
ATOM 801 C C . THR A 1 95 ? 20.967 -3.705 -16.209 1.00 75.88 95 THR A C 1
ATOM 803 O O . THR A 1 95 ? 20.162 -2.912 -16.680 1.00 75.88 95 THR A O 1
ATOM 806 N N . ILE A 1 96 ? 20.727 -4.339 -15.061 1.00 76.50 96 ILE A N 1
ATOM 807 C CA . ILE A 1 96 ? 19.493 -4.157 -14.274 1.00 76.50 96 ILE A CA 1
ATOM 808 C C . ILE A 1 96 ? 19.376 -2.733 -13.748 1.00 76.50 96 ILE A C 1
ATOM 810 O O . ILE A 1 96 ? 18.302 -2.134 -13.789 1.00 76.50 96 ILE A O 1
ATOM 814 N N . ARG A 1 97 ? 20.493 -2.148 -13.303 1.00 77.56 97 ARG A N 1
ATOM 815 C CA . ARG A 1 97 ? 20.533 -0.739 -12.905 1.00 77.56 97 ARG A CA 1
ATOM 816 C C . ARG A 1 97 ? 20.222 0.184 -14.086 1.00 77.56 97 ARG A C 1
ATOM 818 O O . ARG A 1 97 ? 19.467 1.137 -13.912 1.00 77.56 97 ARG A O 1
ATOM 825 N N . LYS A 1 98 ? 20.740 -0.123 -15.283 1.00 80.00 98 LYS A N 1
ATOM 826 C CA . LYS A 1 98 ? 20.382 0.589 -16.522 1.00 80.00 98 LYS A CA 1
ATOM 827 C C . LYS A 1 98 ? 18.897 0.437 -16.851 1.00 80.00 98 LYS A C 1
ATOM 829 O O . LYS A 1 98 ? 18.266 1.436 -17.175 1.00 80.00 98 LYS A O 1
ATOM 834 N N . TYR A 1 99 ? 18.328 -0.762 -16.715 1.00 77.81 99 TYR A N 1
ATOM 835 C CA . TYR A 1 99 ? 16.896 -0.991 -16.914 1.00 77.81 99 TYR A CA 1
ATOM 836 C C . TYR A 1 99 ? 16.064 -0.175 -15.936 1.00 77.81 99 TYR A C 1
ATOM 838 O O . TYR A 1 99 ? 15.192 0.549 -16.388 1.00 77.81 99 TYR A O 1
ATOM 846 N N . LYS A 1 100 ? 16.394 -0.172 -14.641 1.00 77.69 100 LYS A N 1
ATOM 847 C CA . LYS A 1 100 ? 15.714 0.662 -13.640 1.00 77.69 100 LYS A CA 1
ATOM 848 C C . LYS A 1 100 ? 15.693 2.141 -14.032 1.00 77.69 100 LYS A C 1
ATOM 850 O O . LYS A 1 100 ? 14.631 2.753 -14.031 1.00 77.69 100 LYS A O 1
ATOM 855 N N . ILE A 1 101 ? 16.859 2.705 -14.354 1.00 81.69 101 ILE A N 1
ATOM 856 C CA . ILE A 1 101 ? 16.995 4.131 -14.687 1.00 81.69 101 ILE A CA 1
ATOM 857 C C . ILE A 1 101 ? 16.214 4.458 -15.961 1.00 81.69 101 ILE A C 1
ATOM 859 O O . ILE A 1 101 ? 15.446 5.411 -15.978 1.00 81.69 101 ILE A O 1
ATOM 863 N N . ALA A 1 102 ? 16.370 3.649 -17.007 1.00 79.62 102 ALA A N 1
ATOM 864 C CA . ALA A 1 102 ? 15.698 3.865 -18.282 1.00 79.62 102 ALA A CA 1
ATOM 865 C C . ALA A 1 102 ? 14.175 3.681 -18.187 1.00 79.62 102 ALA A C 1
ATOM 867 O O . ALA A 1 102 ? 13.438 4.470 -18.762 1.00 79.62 102 ALA A O 1
ATOM 868 N N . THR A 1 103 ? 13.700 2.681 -17.440 1.00 79.31 103 THR A N 1
ATOM 869 C CA . THR A 1 103 ? 12.271 2.459 -17.175 1.00 79.31 103 THR A CA 1
ATOM 870 C C . THR A 1 103 ? 11.678 3.647 -16.421 1.00 79.31 103 THR A C 1
ATOM 872 O O . THR A 1 103 ? 10.641 4.159 -16.821 1.00 79.31 103 THR A O 1
ATOM 875 N N . P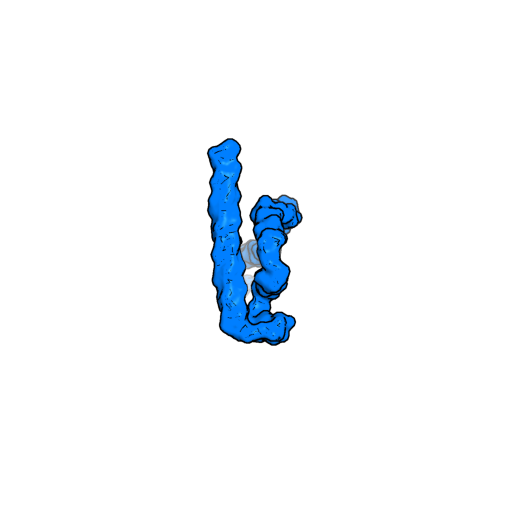HE A 1 104 ? 12.348 4.128 -15.370 1.00 78.50 104 PHE A N 1
ATOM 876 C CA . PHE A 1 104 ? 11.870 5.274 -14.598 1.00 78.50 104 PHE A CA 1
ATOM 877 C C . PHE A 1 104 ? 11.867 6.564 -15.424 1.00 78.50 104 PHE A C 1
ATOM 879 O O . PHE A 1 104 ? 10.874 7.281 -15.428 1.00 78.50 104 PHE A O 1
ATOM 886 N N . HIS A 1 105 ? 12.935 6.814 -16.182 1.00 80.12 105 HIS A N 1
ATOM 887 C CA . HIS A 1 105 ? 13.025 7.960 -17.083 1.00 80.12 105 HIS A CA 1
ATOM 888 C C . HIS A 1 105 ? 11.932 7.932 -18.158 1.00 80.12 105 HIS A C 1
ATOM 890 O O . HIS A 1 105 ? 11.294 8.947 -18.409 1.00 80.12 105 HIS A O 1
ATOM 896 N N . HIS A 1 106 ? 11.673 6.768 -18.762 1.00 78.00 106 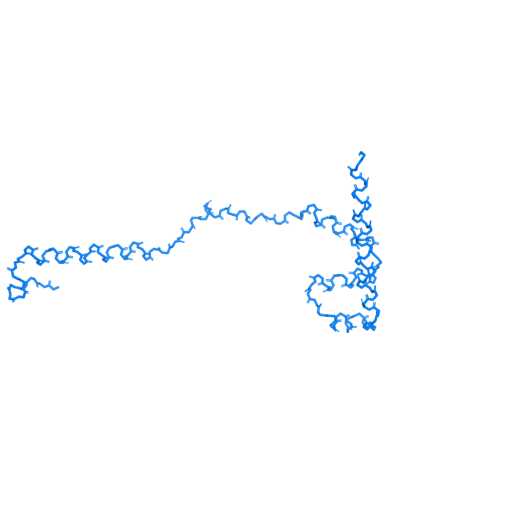HIS A N 1
ATOM 897 C CA . HIS A 1 106 ? 10.610 6.608 -19.756 1.00 78.00 106 HIS A CA 1
ATOM 898 C C . HIS A 1 106 ? 9.230 6.859 -19.146 1.00 78.00 106 HIS A C 1
ATOM 900 O O . HIS A 1 106 ? 8.459 7.622 -19.710 1.00 78.00 106 HIS A O 1
ATOM 906 N N . ILE A 1 107 ? 8.952 6.299 -17.963 1.00 76.62 107 ILE A N 1
ATOM 907 C CA . ILE A 1 107 ? 7.698 6.532 -17.229 1.00 76.62 107 ILE A CA 1
ATOM 908 C C . ILE A 1 107 ? 7.520 8.026 -16.913 1.00 76.62 107 ILE A C 1
ATOM 910 O O . ILE A 1 107 ? 6.443 8.577 -17.129 1.00 76.62 107 ILE A O 1
ATOM 914 N N . GLN A 1 108 ? 8.574 8.703 -16.444 1.00 78.31 108 GLN A N 1
ATOM 915 C CA . GLN A 1 108 ? 8.544 10.146 -16.187 1.00 78.31 108 GLN A CA 1
ATOM 916 C C . GLN A 1 108 ? 8.239 10.942 -17.458 1.00 78.31 108 GLN A C 1
ATOM 918 O O . GLN A 1 108 ? 7.386 11.822 -17.424 1.00 78.31 108 GLN A O 1
ATOM 923 N N . GLN A 1 109 ? 8.885 10.607 -18.578 1.00 77.88 109 GLN A N 1
ATOM 924 C CA . GLN A 1 109 ? 8.641 11.260 -19.863 1.00 77.88 109 GLN A CA 1
ATOM 925 C C . GLN A 1 109 ? 7.203 11.056 -20.350 1.00 77.88 109 GLN A C 1
ATOM 927 O O . GLN A 1 109 ? 6.565 12.017 -20.779 1.00 77.88 109 GLN A O 1
ATOM 932 N N . THR A 1 110 ? 6.666 9.838 -20.259 1.00 72.31 110 THR A N 1
ATOM 933 C CA . THR A 1 110 ? 5.290 9.543 -20.683 1.00 72.31 110 THR A CA 1
ATOM 934 C C . THR A 1 110 ? 4.260 10.268 -19.820 1.00 72.31 110 THR A C 1
ATOM 936 O O . THR A 1 110 ? 3.329 10.848 -20.363 1.00 72.31 110 THR A O 1
ATOM 939 N N . LEU A 1 111 ? 4.473 10.338 -18.501 1.00 68.44 111 LEU A N 1
ATOM 940 C CA . LEU A 1 111 ? 3.596 11.082 -17.591 1.00 68.44 111 LEU A CA 1
ATOM 941 C C . LEU A 1 111 ? 3.616 12.592 -17.879 1.00 68.44 111 LEU A C 1
ATOM 943 O O . LEU A 1 111 ? 2.558 13.205 -17.960 1.00 68.44 111 LEU A O 1
ATOM 947 N N . THR A 1 112 ? 4.791 13.183 -18.132 1.00 66.25 112 THR A N 1
ATOM 948 C CA . THR A 1 112 ? 4.882 14.609 -18.503 1.00 66.25 112 THR A CA 1
ATOM 949 C C . THR A 1 112 ? 4.253 14.929 -19.862 1.00 66.25 112 THR A C 1
ATOM 951 O O . THR A 1 112 ? 3.780 16.044 -20.072 1.00 66.25 112 THR A O 1
ATOM 954 N N . LEU A 1 113 ? 4.235 13.972 -20.797 1.00 59.25 113 LEU A N 1
ATOM 955 C CA . LEU A 1 113 ? 3.585 14.134 -22.101 1.00 59.25 113 LEU A CA 1
ATOM 956 C C . LEU A 1 113 ? 2.058 14.001 -22.010 1.00 59.25 113 LEU A C 1
ATOM 958 O O . LEU A 1 113 ? 1.348 14.689 -22.744 1.00 59.25 113 LEU A O 1
ATOM 962 N N . ASP A 1 114 ? 1.545 13.165 -21.108 1.00 56.56 114 ASP A N 1
ATOM 963 C CA . ASP A 1 114 ? 0.103 13.043 -20.870 1.00 56.56 114 ASP A CA 1
ATOM 964 C C . ASP A 1 114 ? -0.474 14.261 -20.130 1.00 56.56 114 ASP A C 1
ATOM 966 O O . ASP A 1 114 ? -1.592 14.685 -20.438 1.00 56.56 114 ASP A O 1
ATOM 970 N N . ASP A 1 115 ? 0.301 14.896 -19.244 1.00 52.50 115 ASP A N 1
ATOM 971 C CA . ASP A 1 115 ? -0.065 16.186 -18.639 1.00 52.50 115 ASP A CA 1
ATOM 972 C C . ASP A 1 115 ? -0.164 17.310 -19.690 1.00 52.50 115 ASP A C 1
ATOM 974 O O . ASP A 1 115 ? -1.036 18.173 -19.599 1.00 52.50 115 ASP A O 1
ATOM 978 N N . LEU A 1 116 ? 0.661 17.266 -20.745 1.00 48.88 116 LEU A N 1
ATOM 979 C CA . LEU A 1 116 ? 0.577 18.187 -21.889 1.00 48.88 116 LEU A CA 1
ATOM 980 C C . LEU A 1 116 ? -0.630 17.908 -22.803 1.00 48.88 116 LEU A C 1
ATOM 982 O O . LEU A 1 116 ? -1.161 18.835 -23.410 1.00 48.88 116 LEU A O 1
ATOM 986 N N . LYS A 1 117 ? -1.095 16.655 -22.897 1.00 49.22 117 LYS A N 1
ATOM 987 C CA . LYS A 1 117 ? -2.281 16.286 -23.693 1.00 49.22 117 LYS A CA 1
ATOM 988 C C . LYS A 1 117 ? -3.611 16.637 -23.029 1.00 49.22 117 LYS A C 1
ATOM 990 O O . LYS A 1 117 ? -4.590 16.815 -23.742 1.00 49.22 117 LYS A O 1
ATOM 995 N N . LYS A 1 118 ? -3.666 16.749 -21.698 1.00 48.56 118 LYS A N 1
ATOM 996 C CA . LYS A 1 118 ? -4.874 17.182 -20.965 1.00 48.56 118 LYS A CA 1
ATOM 997 C C . LYS A 1 118 ? -5.096 18.702 -20.966 1.00 48.56 118 LYS A C 1
ATOM 999 O O . LYS A 1 118 ? -6.099 19.156 -20.425 1.00 48.56 118 LYS A O 1
ATOM 1004 N N . GLY A 1 119 ? -4.174 19.473 -21.547 1.00 46.94 119 GLY A N 1
ATOM 1005 C CA . GLY A 1 119 ? -4.215 20.937 -21.613 1.00 46.94 119 GLY A CA 1
ATOM 1006 C C . GLY A 1 119 ? -4.830 21.546 -22.880 1.00 46.94 119 GLY A C 1
ATOM 1007 O O . GLY A 1 119 ? -4.613 22.734 -23.105 1.00 46.94 119 GLY A O 1
ATOM 1008 N N . PHE A 1 120 ? -5.559 20.778 -23.699 1.00 35.16 120 PHE A N 1
ATOM 1009 C CA . PHE A 1 120 ? -6.266 21.274 -24.889 1.00 35.16 120 PHE A CA 1
ATOM 1010 C C . PHE A 1 120 ? -7.720 20.810 -24.918 1.00 35.16 120 PHE A C 1
ATOM 1012 O O . PHE A 1 120 ? -7.953 19.603 -24.680 1.00 35.16 120 PHE A O 1
#

InterPro domains:
  IPR013324 RNA polymerase sigma factor, region 3/4-like [SSF88659] (48-111)